Protein AF-A0AAV2CXA2-F1 (afdb_monomer)

Sequence (132 aa):
MAIVLISTLLLLISLSSDHWFCSSSYVEDACCVTRYQDLCIRSLSSFSRTAKSSPSKWPRAGVSVTLSESKNTTQFLVKMLQDREFSGPETNRNRIALSDCVECFREAVDELHRSLALLMSLLDGGPDQVSN

InterPro domains:
  IPR006501 Pectinesterase inhibitor domain [PF04043] (26-120)
  IPR006501 Pectinesterase inhibitor domain [TIGR01614] (4-119)
  IPR035513 Invertase/pectin methylesterase inhibitor domain superfamily [G3DSA:1.20.140.40] (23-129)
  IPR035513 Invertase/pectin methylesterase inhibitor domain superfamily [SSF101148] (25-120)
  IPR051955 Pectinesterase Inhibitor [PTHR31080] (7-119)

Foldseek 3Di:
DVVVVVVVVVVVVVVPCPPLPQDDAPQSNLQSPDPCSVVSCVQCVVCRVVCPPPNLVSVLSVLVSVLVVLVVVLVVLVVVLVDPVCVDPVNPVVNVVSVVSNVVSVVVNVVSVVVNVCSVVVRVDDDPDDDD

pLDDT: mean 86.13, std 15.61, range [36.06, 98.69]

Nearest PDB structures (foldseek):
  2rmk-assembly1_B  TM=7.568E-01  e=3.580E+00  Homo sapiens
  6r1j-assembly1_D-2  TM=5.746E-01  e=6.694E+00  Aeromonas hydrophila J-1
  6h7w-assembly1_M  TM=4.090E-01  e=7.430E+00  Thermochaetoides thermophila DSM 1495

Radius of gyration: 22.07 Å; Cα contacts (8 Å, |Δi|>4): 78; chains: 1; bounding box: 54×49×54 Å

Structure (mmCIF, N/CA/C/O backbone):
data_AF-A0AAV2CXA2-F1
#
_entry.id   AF-A0AAV2CXA2-F1
#
loop_
_atom_site.group_PDB
_atom_site.id
_atom_site.type_symbol
_atom_site.label_atom_id
_atom_site.label_alt_id
_atom_site.label_comp_id
_atom_site.label_asym_id
_atom_site.label_entity_id
_atom_site.label_seq_id
_atom_site.pdbx_PDB_ins_code
_atom_site.Cartn_x
_atom_site.Cartn_y
_atom_site.Cartn_z
_atom_site.occupancy
_atom_site.B_iso_or_equiv
_atom_site.auth_seq_id
_atom_site.auth_comp_id
_atom_site.auth_asym_id
_atom_site.auth_atom_id
_atom_site.pdbx_PDB_model_num
ATOM 1 N N . MET A 1 1 ? 28.778 -37.658 -2.226 1.00 71.69 1 MET A N 1
ATOM 2 C CA . MET A 1 1 ? 27.786 -36.847 -1.479 1.00 71.69 1 MET A CA 1
ATOM 3 C C . MET A 1 1 ? 27.649 -35.434 -2.042 1.00 71.69 1 MET A C 1
ATOM 5 O O . MET A 1 1 ? 26.539 -35.066 -2.386 1.00 71.69 1 MET A O 1
ATOM 9 N N . ALA A 1 2 ? 28.740 -34.681 -2.244 1.00 75.31 2 ALA A N 1
ATOM 10 C CA . ALA A 1 2 ? 28.686 -33.327 -2.824 1.00 75.31 2 ALA A CA 1
ATOM 11 C C . ALA A 1 2 ? 28.006 -33.251 -4.210 1.00 75.31 2 ALA A C 1
ATOM 13 O O . ALA A 1 2 ? 27.204 -32.359 -4.448 1.00 75.31 2 ALA A O 1
ATOM 14 N N . ILE A 1 3 ? 28.252 -34.228 -5.092 1.00 81.12 3 ILE A N 1
ATOM 15 C CA . ILE A 1 3 ? 27.634 -34.283 -6.433 1.00 81.12 3 ILE A CA 1
ATOM 16 C C . ILE A 1 3 ? 26.108 -34.446 -6.346 1.00 81.12 3 ILE A C 1
ATOM 18 O O . ILE A 1 3 ? 25.374 -33.801 -7.086 1.00 81.12 3 ILE A O 1
ATOM 22 N N . VAL A 1 4 ? 25.628 -35.261 -5.401 1.00 83.00 4 VAL A N 1
ATOM 23 C CA . VAL A 1 4 ? 24.189 -35.477 -5.180 1.00 83.00 4 VAL A CA 1
ATOM 24 C C . VAL A 1 4 ? 23.544 -34.197 -4.653 1.00 83.00 4 VAL A C 1
ATOM 26 O O . VAL A 1 4 ? 22.495 -33.815 -5.150 1.00 83.00 4 VAL A O 1
ATOM 29 N N . LEU A 1 5 ? 24.214 -33.488 -3.737 1.00 82.94 5 LEU A N 1
ATOM 30 C CA . LEU A 1 5 ? 23.739 -32.214 -3.188 1.00 82.94 5 LEU A CA 1
ATOM 31 C C . LEU A 1 5 ? 23.650 -31.111 -4.252 1.00 82.94 5 LEU A C 1
ATOM 33 O O . LEU A 1 5 ? 22.652 -30.397 -4.316 1.00 82.94 5 LEU A O 1
ATOM 37 N N . ILE A 1 6 ? 24.661 -31.002 -5.120 1.00 88.12 6 ILE A N 1
ATOM 38 C CA . ILE A 1 6 ? 24.663 -30.050 -6.242 1.00 88.12 6 ILE A CA 1
ATOM 39 C C . ILE A 1 6 ? 23.551 -30.402 -7.236 1.00 88.12 6 ILE A C 1
ATOM 41 O O . ILE A 1 6 ? 22.804 -29.524 -7.660 1.00 88.12 6 ILE A O 1
ATOM 45 N N . SER A 1 7 ? 23.386 -31.689 -7.557 1.00 87.06 7 SER A N 1
ATOM 46 C CA . SER A 1 7 ? 22.329 -32.156 -8.456 1.00 87.06 7 SER A CA 1
ATOM 47 C C . SER A 1 7 ? 20.935 -31.869 -7.902 1.00 87.06 7 SER A C 1
ATOM 49 O O . SER A 1 7 ? 20.070 -31.429 -8.652 1.00 87.06 7 SER A O 1
ATOM 51 N N . THR A 1 8 ? 20.703 -32.081 -6.604 1.00 85.31 8 THR A N 1
ATOM 52 C CA . THR A 1 8 ? 19.417 -31.766 -5.968 1.00 85.31 8 THR A CA 1
ATOM 53 C C . THR A 1 8 ? 19.172 -30.264 -5.892 1.00 85.31 8 THR A C 1
ATOM 55 O O . THR A 1 8 ? 18.050 -29.828 -6.117 1.00 85.31 8 THR A O 1
ATOM 58 N N . LEU A 1 9 ? 20.210 -29.459 -5.640 1.00 85.56 9 LEU A N 1
ATOM 59 C CA . LEU A 1 9 ? 20.103 -28.000 -5.595 1.00 85.56 9 LEU A CA 1
ATOM 60 C C . LEU A 1 9 ? 19.731 -27.422 -6.969 1.00 85.56 9 LEU A C 1
ATOM 62 O O . LEU A 1 9 ? 18.827 -26.598 -7.058 1.00 85.56 9 LEU A O 1
ATOM 66 N N . LEU A 1 10 ? 20.361 -27.902 -8.045 1.00 83.81 10 LEU A N 1
ATOM 67 C CA . LEU A 1 10 ? 20.030 -27.502 -9.418 1.00 83.81 10 LEU A CA 1
ATOM 68 C C . LEU A 1 10 ? 18.606 -27.924 -9.821 1.00 83.81 10 LEU A C 1
ATOM 70 O O . LEU A 1 10 ? 17.898 -27.158 -10.479 1.00 83.81 10 LEU A O 1
ATOM 74 N N . LEU A 1 11 ? 18.159 -29.110 -9.390 1.00 82.44 11 LEU A N 1
ATOM 75 C CA . LEU A 1 11 ? 16.789 -29.574 -9.626 1.00 82.44 11 LEU A CA 1
ATOM 76 C C . LEU A 1 11 ? 15.762 -28.686 -8.904 1.00 82.44 11 LEU A C 1
ATOM 78 O O . LEU A 1 11 ? 14.742 -28.329 -9.486 1.00 82.44 11 LEU A O 1
ATOM 82 N N . LEU A 1 12 ? 16.054 -28.286 -7.661 1.00 75.44 12 LEU A N 1
ATOM 83 C CA . LEU A 1 12 ? 15.204 -27.398 -6.864 1.00 75.44 12 LEU A CA 1
ATOM 84 C C . LEU A 1 12 ? 15.116 -25.989 -7.465 1.00 75.44 12 LEU A C 1
ATOM 86 O O . LEU A 1 12 ? 14.024 -25.430 -7.510 1.00 75.44 12 LEU A O 1
ATOM 90 N N . ILE A 1 13 ? 16.222 -25.436 -7.975 1.00 74.19 13 ILE A N 1
ATOM 91 C CA . ILE A 1 13 ? 16.245 -24.129 -8.665 1.00 74.19 13 ILE A CA 1
ATOM 92 C C . ILE A 1 13 ? 15.393 -24.168 -9.945 1.00 74.19 13 ILE A C 1
ATOM 94 O O . ILE A 1 13 ? 14.653 -23.233 -10.242 1.00 74.19 13 ILE A O 1
ATOM 98 N N . SER A 1 14 ? 15.440 -25.282 -10.679 1.00 73.56 14 SER A N 1
ATOM 99 C CA . SER A 1 14 ? 14.636 -25.462 -11.896 1.00 73.56 14 SER A CA 1
ATOM 100 C C . SER A 1 14 ? 13.141 -25.592 -11.586 1.00 73.56 14 SER A C 1
ATOM 102 O O . SER A 1 14 ? 12.310 -25.093 -12.336 1.00 73.56 14 SER A O 1
ATOM 104 N N . LEU A 1 15 ? 12.793 -26.236 -10.466 1.00 62.28 15 LEU A N 1
ATOM 105 C CA . LEU A 1 15 ? 11.404 -26.430 -10.034 1.00 62.28 15 LEU A CA 1
ATOM 106 C C . LEU A 1 15 ? 10.787 -25.174 -9.394 1.00 62.28 15 LEU A C 1
ATOM 108 O O . LEU A 1 15 ? 9.573 -25.017 -9.402 1.00 62.28 15 LEU A O 1
ATOM 112 N N . SER A 1 16 ? 11.623 -24.292 -8.842 1.00 59.31 16 SER A N 1
ATOM 113 C CA . SER A 1 16 ? 11.230 -22.996 -8.263 1.00 59.31 16 SER A CA 1
ATOM 114 C C . SER A 1 16 ? 11.310 -21.841 -9.257 1.00 59.31 16 SER A C 1
ATOM 116 O O . SER A 1 16 ? 11.059 -20.693 -8.895 1.00 59.31 16 SER A O 1
ATOM 118 N N . SER A 1 17 ? 11.619 -22.137 -10.521 1.00 54.47 17 SER A N 1
ATOM 119 C CA . SER A 1 17 ? 11.408 -21.196 -11.609 1.00 54.47 17 SER A CA 1
ATOM 120 C C . SER A 1 17 ? 9.901 -21.073 -11.837 1.00 54.47 17 SER A C 1
ATOM 122 O O . SER A 1 17 ? 9.349 -21.696 -12.742 1.00 54.47 17 SER A O 1
ATOM 124 N N . ASP A 1 18 ? 9.229 -20.269 -11.006 1.00 53.12 18 ASP A N 1
ATOM 125 C CA . ASP A 1 18 ? 8.023 -19.568 -11.430 1.00 53.12 18 ASP A CA 1
ATOM 126 C C . ASP A 1 18 ? 8.436 -18.818 -12.690 1.00 53.12 18 ASP A C 1
ATOM 128 O O . ASP A 1 18 ? 9.091 -17.776 -12.639 1.00 53.12 18 ASP A O 1
ATOM 132 N N . HIS A 1 19 ? 8.175 -19.425 -13.843 1.00 50.69 19 HIS A N 1
ATOM 133 C CA . HIS A 1 19 ? 8.468 -18.819 -15.120 1.00 50.69 19 HIS A CA 1
ATOM 134 C C . HIS A 1 19 ? 7.529 -17.621 -15.217 1.00 50.69 19 HIS A C 1
ATOM 136 O O . HIS A 1 19 ? 6.374 -17.748 -15.618 1.00 50.69 19 HIS A O 1
ATOM 142 N N . TRP A 1 20 ? 8.001 -16.456 -14.779 1.00 55.22 20 TRP A N 1
ATOM 143 C CA . TRP A 1 20 ? 7.351 -15.188 -15.047 1.00 55.22 20 TRP A CA 1
ATOM 144 C C . TRP A 1 20 ? 7.501 -14.929 -16.531 1.00 55.22 20 TRP A C 1
ATOM 146 O O . TRP A 1 20 ? 8.420 -14.257 -16.993 1.00 55.22 20 TRP A O 1
ATOM 156 N N . PHE A 1 21 ? 6.607 -15.542 -17.297 1.00 55.25 21 PHE A N 1
ATOM 157 C CA . PHE A 1 21 ? 6.430 -15.224 -18.693 1.00 55.25 21 PHE A CA 1
ATOM 158 C C . PHE A 1 21 ? 5.724 -13.865 -18.752 1.00 55.25 21 PHE A C 1
ATOM 160 O O . PHE A 1 21 ? 4.502 -13.767 -18.832 1.00 55.25 21 PHE A O 1
ATOM 167 N N . CYS A 1 22 ? 6.519 -12.810 -18.587 1.00 58.81 22 CYS A N 1
ATOM 168 C CA . CYS A 1 22 ? 6.111 -11.415 -18.689 1.00 58.81 22 CYS A CA 1
ATOM 169 C C . CYS A 1 22 ? 5.567 -11.172 -20.125 1.00 58.81 22 CYS A C 1
ATOM 171 O O . CYS A 1 22 ? 6.191 -11.586 -21.106 1.00 58.81 22 CYS A O 1
ATOM 173 N N . SER A 1 23 ? 4.365 -10.589 -20.258 1.00 63.41 23 SER A N 1
ATOM 174 C CA . SER A 1 23 ? 3.551 -10.581 -21.494 1.00 63.41 23 SER A CA 1
ATOM 175 C C . SER A 1 23 ? 3.065 -9.176 -21.918 1.00 63.41 23 SER A C 1
ATOM 177 O O . SER A 1 23 ? 3.049 -8.244 -21.126 1.00 63.41 23 SER A O 1
ATOM 179 N N . SER A 1 24 ? 2.719 -9.082 -23.215 1.00 67.44 24 SER A N 1
ATOM 180 C CA . SER A 1 24 ? 2.199 -8.049 -24.149 1.00 67.44 24 SER A CA 1
ATOM 181 C C . SER A 1 24 ? 2.090 -6.550 -23.808 1.00 67.44 24 SER A C 1
ATOM 183 O O . SER A 1 24 ? 2.120 -5.741 -24.741 1.00 67.44 24 SER A O 1
ATOM 185 N N . SER A 1 25 ? 1.948 -6.138 -22.548 1.00 89.69 25 SER A N 1
ATOM 186 C CA . SER A 1 25 ? 1.651 -4.748 -22.179 1.00 89.69 25 SER A CA 1
ATOM 187 C C . SER A 1 25 ? 2.574 -4.223 -21.079 1.00 89.69 25 SER A C 1
ATOM 189 O O . SER A 1 25 ? 3.084 -4.974 -20.255 1.00 89.69 25 SER A O 1
ATOM 191 N N . TYR A 1 26 ? 2.781 -2.901 -21.029 1.00 93.44 26 TYR A N 1
ATOM 192 C CA . TYR A 1 26 ? 3.685 -2.298 -20.039 1.00 93.44 26 TYR A CA 1
ATOM 193 C C . TYR A 1 26 ? 3.283 -2.584 -18.580 1.00 93.44 26 TYR A C 1
ATOM 195 O O . TYR A 1 26 ? 4.145 -2.639 -17.710 1.00 93.44 26 TYR A O 1
ATOM 203 N N . VAL A 1 27 ? 1.982 -2.741 -18.304 1.00 95.19 27 VAL A N 1
ATOM 204 C CA . VAL A 1 27 ? 1.487 -3.041 -16.952 1.00 95.19 27 VAL A CA 1
ATOM 205 C C . VAL A 1 27 ? 1.671 -4.509 -16.585 1.00 95.19 27 VAL A C 1
ATOM 207 O O . VAL A 1 27 ? 2.028 -4.792 -15.449 1.00 95.19 27 VAL A O 1
ATOM 210 N N . GLU A 1 28 ? 1.469 -5.437 -17.524 1.00 94.31 28 GLU A N 1
ATOM 211 C CA . GLU A 1 28 ? 1.775 -6.858 -17.314 1.00 94.31 28 GLU A CA 1
ATOM 212 C C . GLU A 1 28 ? 3.261 -7.042 -17.016 1.00 94.31 28 GLU A C 1
ATOM 214 O O . GLU A 1 28 ? 3.601 -7.756 -16.077 1.00 94.31 28 GLU A O 1
ATOM 219 N N . ASP A 1 29 ? 4.124 -6.329 -17.747 1.00 93.12 29 ASP A N 1
ATOM 220 C CA . ASP A 1 29 ? 5.569 -6.370 -17.532 1.00 93.12 29 ASP A CA 1
ATOM 221 C C . ASP A 1 29 ? 5.953 -5.878 -16.125 1.00 93.12 29 ASP A C 1
ATOM 223 O O . ASP A 1 29 ? 6.616 -6.565 -15.348 1.00 93.12 29 ASP A O 1
ATOM 227 N N . ALA A 1 30 ? 5.427 -4.717 -15.729 1.00 93.06 30 ALA A N 1
ATOM 228 C CA . ALA A 1 30 ? 5.660 -4.162 -14.399 1.00 93.06 30 ALA A CA 1
ATOM 229 C C . ALA A 1 30 ? 5.073 -5.019 -13.262 1.00 93.06 30 ALA A C 1
ATOM 231 O O . ALA A 1 30 ? 5.609 -5.032 -12.153 1.00 93.06 30 ALA A O 1
ATOM 232 N N . CYS A 1 31 ? 3.960 -5.712 -13.510 1.00 95.19 31 CYS A N 1
ATOM 233 C CA . CYS A 1 31 ? 3.240 -6.469 -12.493 1.00 95.19 31 CYS A CA 1
ATOM 234 C C . CYS A 1 31 ? 3.640 -7.933 -12.403 1.00 95.19 31 CYS A C 1
ATOM 236 O O . CYS A 1 31 ? 3.377 -8.531 -11.353 1.00 95.19 31 CYS A O 1
ATOM 238 N N . CYS A 1 32 ? 4.295 -8.498 -13.429 1.00 93.69 32 CYS A N 1
ATOM 239 C CA . CYS A 1 32 ? 4.765 -9.879 -13.373 1.00 93.69 32 CYS A CA 1
ATOM 240 C C . CYS A 1 32 ? 5.668 -10.064 -12.158 1.00 93.69 32 CYS A C 1
ATOM 242 O O . CYS A 1 32 ? 5.606 -11.123 -11.542 1.00 93.69 32 CYS A O 1
ATOM 244 N N . VAL A 1 33 ? 6.336 -8.979 -11.707 1.00 92.06 33 VAL A N 1
ATOM 245 C CA . VAL A 1 33 ? 7.205 -9.010 -10.535 1.00 92.06 33 VAL A CA 1
ATOM 246 C C . VAL A 1 33 ? 6.589 -9.050 -9.142 1.00 92.06 33 VAL A C 1
ATOM 248 O O . VAL A 1 33 ? 7.284 -9.018 -8.122 1.00 92.06 33 VAL A O 1
ATOM 251 N N . THR A 1 34 ? 5.269 -9.121 -9.074 1.00 94.06 34 THR A N 1
ATOM 252 C CA . THR A 1 34 ? 4.537 -9.006 -7.817 1.00 94.06 34 THR A CA 1
ATOM 253 C C . THR A 1 34 ? 3.911 -10.334 -7.415 1.00 94.06 34 THR A C 1
ATOM 255 O O . THR A 1 34 ? 3.500 -11.133 -8.251 1.00 94.06 34 THR A O 1
ATOM 258 N N . ARG A 1 35 ? 3.778 -10.563 -6.101 1.00 95.81 35 ARG A N 1
ATOM 259 C CA . ARG A 1 35 ? 3.092 -11.755 -5.567 1.00 95.81 35 ARG A CA 1
ATOM 260 C C . ARG A 1 35 ? 1.625 -11.830 -6.006 1.00 95.81 35 ARG A C 1
ATOM 262 O O . ARG A 1 35 ? 1.095 -12.918 -6.187 1.00 95.81 35 ARG A O 1
ATOM 269 N N . TYR A 1 36 ? 0.968 -10.679 -6.138 1.00 95.44 36 TYR A N 1
ATOM 270 C CA . TYR A 1 36 ? -0.452 -10.569 -6.472 1.00 95.44 36 TYR A CA 1
ATOM 271 C C . TYR A 1 36 ? -0.622 -9.857 -7.818 1.00 95.44 36 TYR A C 1
ATOM 273 O O . TYR A 1 36 ? -1.079 -8.713 -7.872 1.00 95.44 36 TYR A O 1
ATOM 281 N N . GLN A 1 37 ? -0.244 -10.540 -8.899 1.00 95.62 37 GLN A N 1
ATOM 282 C CA . GLN A 1 37 ? -0.186 -9.975 -10.253 1.00 95.62 37 GLN A CA 1
ATOM 283 C C . GLN A 1 37 ? -1.532 -9.378 -10.698 1.00 95.62 37 GLN A C 1
ATOM 285 O O . GLN A 1 37 ? -1.580 -8.222 -11.113 1.00 95.62 37 GLN A O 1
ATOM 290 N N . ASP A 1 38 ? -2.647 -10.089 -10.498 1.00 96.00 38 ASP A N 1
ATOM 291 C CA . ASP A 1 38 ? -3.987 -9.592 -10.857 1.00 96.00 38 ASP A CA 1
ATOM 292 C C . ASP A 1 38 ? -4.402 -8.338 -10.081 1.00 96.00 38 ASP A C 1
ATOM 294 O O . ASP A 1 38 ? -5.152 -7.495 -10.581 1.00 96.00 38 ASP A O 1
ATOM 298 N N . LEU A 1 39 ? -3.980 -8.224 -8.818 1.00 97.19 39 LEU A N 1
ATOM 299 C CA . LEU A 1 39 ? -4.232 -7.023 -8.025 1.00 97.19 39 LEU A CA 1
ATOM 300 C C . LEU A 1 39 ? -3.391 -5.867 -8.567 1.00 97.19 39 LEU A C 1
ATOM 302 O O . LEU A 1 39 ? -3.936 -4.799 -8.821 1.00 97.19 39 LEU A O 1
ATOM 306 N N . CYS A 1 40 ? -2.103 -6.107 -8.823 1.00 97.62 40 CYS A N 1
ATOM 307 C CA . CYS A 1 40 ? -1.206 -5.116 -9.406 1.00 97.62 40 CYS A CA 1
ATOM 308 C C . CYS A 1 40 ? -1.736 -4.582 -10.744 1.00 97.62 40 CYS A C 1
ATOM 310 O O . CYS A 1 40 ? -1.844 -3.367 -10.914 1.00 97.62 40 CYS A O 1
ATO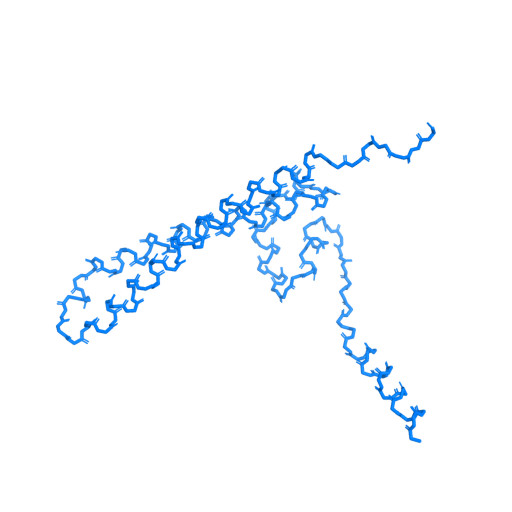M 312 N N . ILE A 1 41 ? -2.143 -5.465 -11.666 1.00 96.88 41 ILE A N 1
ATOM 313 C CA . ILE A 1 41 ? -2.654 -5.069 -12.986 1.00 96.88 41 ILE A CA 1
ATOM 314 C C . ILE A 1 41 ? -3.903 -4.199 -12.832 1.00 96.88 41 ILE A C 1
ATOM 316 O O . ILE A 1 41 ? -3.988 -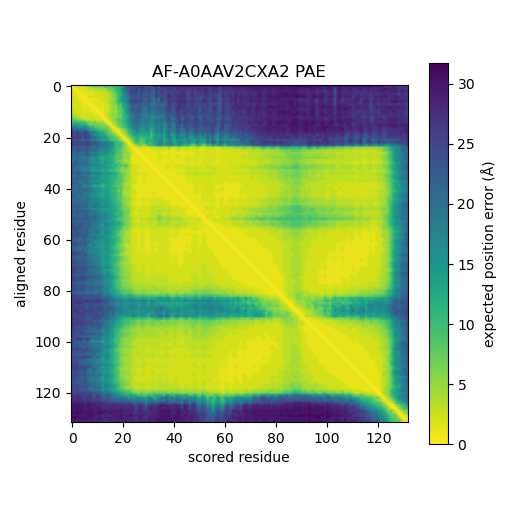3.126 -13.432 1.00 96.88 41 ILE A O 1
ATOM 320 N N . ARG A 1 42 ? -4.857 -4.610 -11.986 1.00 97.56 42 ARG A N 1
ATOM 321 C CA . ARG A 1 42 ? -6.066 -3.818 -11.715 1.00 97.56 42 ARG A CA 1
ATOM 322 C C . ARG A 1 42 ? -5.724 -2.443 -11.147 1.00 97.56 42 ARG A C 1
ATOM 324 O O . ARG A 1 42 ? -6.218 -1.442 -11.662 1.00 97.56 42 ARG A O 1
ATOM 331 N N . SER A 1 43 ? -4.845 -2.395 -10.149 1.00 9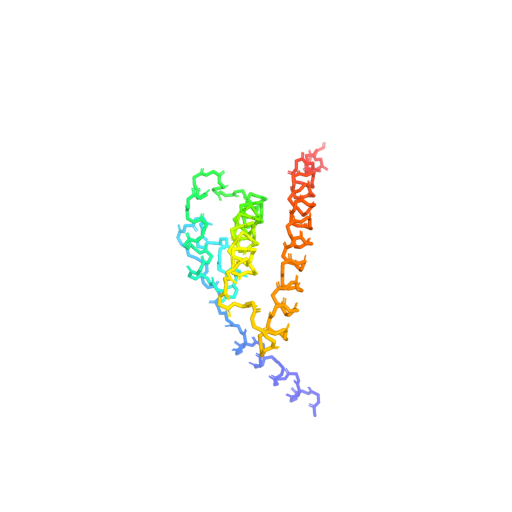8.06 43 SER A N 1
ATOM 332 C CA . SER A 1 43 ? -4.425 -1.165 -9.476 1.00 98.06 43 SER A CA 1
ATOM 333 C C . SER A 1 43 ? -3.643 -0.206 -10.379 1.00 98.06 43 SER A C 1
ATOM 335 O O . SER A 1 43 ? -3.795 1.006 -10.244 1.00 98.06 43 SER A O 1
ATOM 337 N N . LEU A 1 44 ? -2.814 -0.719 -11.295 1.00 97.50 44 LEU A N 1
ATOM 338 C CA . LEU A 1 44 ? -1.868 0.095 -12.068 1.00 97.50 44 LEU A CA 1
ATOM 339 C C . LEU A 1 44 ? -2.243 0.297 -13.543 1.00 97.50 44 LEU A C 1
ATOM 341 O O . LEU A 1 44 ? -1.613 1.105 -14.225 1.00 97.50 44 LEU A O 1
ATOM 345 N N . SER A 1 45 ? -3.287 -0.368 -14.043 1.00 96.00 45 SER A N 1
ATOM 346 C CA . SER A 1 45 ? -3.728 -0.278 -15.446 1.00 96.00 45 SER A CA 1
ATOM 347 C C . SER A 1 45 ? -3.903 1.162 -15.954 1.00 96.00 45 SER A C 1
ATOM 349 O O . SER A 1 45 ? -3.480 1.480 -17.070 1.00 96.00 45 SER A O 1
ATOM 351 N N . SER A 1 46 ? -4.444 2.063 -15.127 1.00 96.00 46 SER A N 1
ATOM 352 C CA . SER A 1 46 ? -4.658 3.480 -15.459 1.00 96.00 46 SER A CA 1
ATOM 353 C C . SER A 1 46 ? -3.356 4.257 -15.704 1.00 96.00 46 SER A C 1
ATOM 355 O O . SER A 1 46 ? -3.355 5.242 -16.450 1.00 96.00 46 SER A O 1
ATOM 357 N N . PHE A 1 47 ? -2.232 3.784 -15.159 1.00 96.06 47 PHE A N 1
ATOM 358 C CA . PHE A 1 47 ? -0.912 4.396 -15.304 1.00 96.06 47 PHE A CA 1
ATOM 359 C C . PHE A 1 47 ? -0.187 3.969 -16.582 1.00 96.06 47 PHE A C 1
ATOM 361 O O . PHE A 1 47 ? 0.793 4.615 -16.951 1.00 96.06 47 PHE A O 1
ATOM 368 N N . SER A 1 48 ? -0.683 2.966 -17.316 1.00 93.31 48 SER A N 1
ATOM 369 C CA . SER A 1 48 ? -0.030 2.422 -18.521 1.00 93.31 48 SER A CA 1
ATOM 370 C C . SER A 1 48 ? 0.327 3.490 -19.561 1.00 93.31 48 SER A C 1
ATOM 372 O O . SER A 1 48 ? 1.379 3.418 -20.193 1.00 93.31 48 SER A O 1
ATOM 374 N N . ARG A 1 49 ? -0.512 4.527 -19.712 1.00 92.12 49 ARG A N 1
ATOM 375 C CA . ARG A 1 49 ? -0.262 5.642 -20.645 1.00 92.12 49 ARG A CA 1
ATOM 376 C C . ARG A 1 49 ? 0.819 6.614 -20.168 1.00 92.12 49 ARG A C 1
ATOM 378 O O . ARG A 1 49 ? 1.505 7.197 -21.005 1.00 92.12 49 ARG A O 1
ATOM 385 N N . THR A 1 50 ? 0.967 6.791 -18.859 1.00 94.25 50 THR A N 1
ATOM 386 C CA . THR A 1 50 ? 1.906 7.746 -18.248 1.00 94.25 50 THR A CA 1
ATOM 387 C C . THR A 1 50 ? 3.266 7.103 -17.974 1.00 94.25 50 THR A C 1
ATOM 389 O O . THR A 1 50 ? 4.306 7.737 -18.189 1.00 94.25 50 THR A O 1
ATOM 392 N N . ALA A 1 51 ? 3.257 5.849 -17.516 1.00 93.50 51 ALA A N 1
ATOM 393 C CA . ALA A 1 51 ? 4.438 5.062 -17.193 1.00 93.50 51 ALA A CA 1
ATOM 394 C C . ALA A 1 51 ? 5.110 4.496 -18.453 1.00 93.50 51 ALA A C 1
ATOM 396 O O . ALA A 1 51 ? 6.301 4.729 -18.658 1.00 93.50 51 ALA A O 1
ATOM 397 N N . LYS A 1 52 ? 4.339 3.850 -19.342 1.00 91.44 52 LYS A N 1
ATOM 398 C CA . LYS A 1 52 ? 4.843 3.181 -20.554 1.00 91.44 52 LYS A CA 1
ATOM 399 C C . LYS A 1 52 ? 6.091 2.332 -20.248 1.00 91.44 52 LYS A C 1
ATOM 401 O O . LYS A 1 52 ? 6.107 1.581 -19.279 1.00 91.44 52 LYS A O 1
ATOM 406 N N . SER A 1 53 ? 7.150 2.501 -21.035 1.00 89.56 53 SER A N 1
ATOM 407 C CA . SER A 1 53 ? 8.430 1.807 -20.916 1.00 89.56 53 SER A CA 1
ATOM 408 C C . SER A 1 53 ? 9.373 2.397 -19.865 1.00 89.56 53 SER A C 1
ATOM 410 O O . SER A 1 53 ? 10.544 2.045 -19.869 1.00 89.56 53 SER A O 1
ATOM 412 N N . SER A 1 54 ? 8.931 3.337 -19.021 1.00 91.44 54 SER A N 1
ATOM 413 C CA . SER A 1 54 ? 9.786 3.985 -18.019 1.00 91.44 54 SER A CA 1
ATOM 414 C C . SER A 1 54 ? 9.755 3.194 -16.708 1.00 91.44 54 SER A C 1
ATOM 416 O O . SER A 1 54 ? 8.776 3.307 -15.960 1.00 91.44 54 SER A O 1
ATOM 418 N N . PRO A 1 55 ? 10.813 2.428 -16.374 1.00 87.00 55 PRO A N 1
ATOM 419 C CA . PRO A 1 55 ? 10.800 1.563 -15.196 1.00 87.00 55 PRO A CA 1
ATOM 420 C C . PRO A 1 55 ? 10.689 2.368 -13.900 1.00 87.00 55 PRO A C 1
ATOM 422 O O . PRO A 1 55 ? 10.072 1.918 -12.945 1.00 87.00 55 PRO A O 1
ATOM 425 N N . SER A 1 56 ? 11.207 3.601 -13.881 1.00 90.81 56 SER A N 1
ATOM 426 C CA . SER A 1 56 ? 11.152 4.493 -12.721 1.00 90.81 56 SER A CA 1
ATOM 427 C C . SER A 1 56 ? 9.746 4.973 -12.358 1.00 90.81 56 SER A C 1
ATOM 429 O O . SER A 1 56 ? 9.492 5.340 -11.209 1.00 90.81 56 SER A O 1
ATOM 431 N N . LYS A 1 57 ? 8.806 4.968 -13.310 1.00 94.38 57 LYS A N 1
ATOM 432 C CA . LYS A 1 57 ? 7.436 5.443 -13.081 1.00 94.38 57 LYS A CA 1
ATOM 433 C C . LYS A 1 57 ? 6.539 4.397 -12.423 1.00 94.38 57 LYS A C 1
ATOM 435 O O . LYS A 1 57 ? 5.616 4.783 -11.710 1.00 94.38 57 LYS A O 1
ATOM 440 N N . TRP A 1 58 ? 6.808 3.107 -12.616 1.00 95.50 58 TRP A N 1
ATOM 441 C CA . TRP A 1 58 ? 5.986 2.030 -12.053 1.00 95.50 58 TRP A CA 1
ATOM 442 C C . TRP A 1 58 ? 6.050 1.957 -10.517 1.00 95.50 58 TRP A C 1
ATOM 444 O O . TRP A 1 58 ? 4.986 1.953 -9.898 1.00 95.50 58 TRP A O 1
ATOM 454 N N . PRO A 1 59 ? 7.229 2.033 -9.863 1.00 95.19 59 PRO A N 1
ATOM 455 C CA . PRO A 1 59 ? 7.310 2.132 -8.406 1.00 95.19 59 PRO A CA 1
ATOM 456 C C . PRO A 1 59 ? 6.634 3.392 -7.856 1.00 95.19 59 PRO A C 1
ATOM 458 O O . PRO A 1 59 ? 5.925 3.315 -6.855 1.00 95.19 59 PRO A O 1
ATOM 461 N N . ARG A 1 60 ? 6.789 4.546 -8.528 1.00 96.00 60 ARG A N 1
ATOM 462 C CA . ARG A 1 60 ? 6.116 5.804 -8.142 1.00 96.00 60 ARG A CA 1
ATOM 463 C C . ARG A 1 60 ? 4.591 5.644 -8.175 1.00 96.00 60 ARG A C 1
ATOM 465 O O . ARG A 1 60 ? 3.915 6.042 -7.230 1.00 96.00 60 ARG A O 1
ATOM 472 N N . ALA A 1 61 ? 4.057 5.031 -9.234 1.00 97.00 61 ALA A N 1
ATOM 473 C CA . ALA A 1 61 ? 2.632 4.728 -9.355 1.00 97.00 61 ALA A CA 1
ATOM 474 C C . ALA A 1 61 ? 2.161 3.761 -8.258 1.00 97.00 61 ALA A C 1
ATOM 476 O O . ALA A 1 61 ? 1.160 4.036 -7.599 1.00 97.00 61 ALA A O 1
ATOM 477 N N . GLY A 1 62 ? 2.919 2.689 -8.005 1.00 97.12 62 GLY A N 1
ATOM 478 C CA . GLY A 1 62 ? 2.649 1.729 -6.932 1.00 97.12 62 GLY A CA 1
ATOM 479 C C . GLY A 1 62 ? 2.552 2.388 -5.558 1.00 97.12 62 GLY A C 1
ATOM 480 O O . GLY A 1 62 ? 1.536 2.248 -4.882 1.00 97.12 62 GLY A O 1
ATOM 481 N N . VAL A 1 63 ? 3.559 3.178 -5.173 1.00 97.81 63 VAL A N 1
ATOM 482 C CA . VAL A 1 63 ? 3.554 3.909 -3.894 1.00 97.81 63 VAL A CA 1
ATOM 483 C C . VAL A 1 63 ? 2.405 4.915 -3.833 1.00 97.81 63 VAL A C 1
ATOM 485 O O . VAL A 1 63 ? 1.760 5.033 -2.794 1.00 97.81 63 VAL A O 1
ATOM 488 N N . SER A 1 64 ? 2.092 5.604 -4.935 1.00 97.62 64 SER A N 1
ATOM 489 C CA . SER A 1 64 ? 0.977 6.556 -4.972 1.00 97.62 64 SER A CA 1
ATOM 490 C C . SER A 1 64 ? -0.387 5.887 -4.777 1.00 97.62 64 SER A C 1
ATOM 492 O O . SER A 1 64 ? -1.242 6.464 -4.104 1.00 97.62 64 SER A O 1
ATOM 494 N N . VAL A 1 65 ? -0.607 4.700 -5.353 1.00 98.19 65 VAL A N 1
ATOM 495 C CA . VAL A 1 65 ? -1.837 3.924 -5.133 1.00 98.19 65 VAL A CA 1
ATOM 496 C C . VAL A 1 65 ? -1.914 3.471 -3.679 1.00 98.19 65 VAL A C 1
ATOM 498 O O . VAL A 1 65 ? -2.910 3.750 -3.015 1.00 98.19 65 VAL A O 1
ATOM 501 N N . THR A 1 66 ? -0.847 2.862 -3.152 1.00 98.12 66 THR A N 1
ATOM 502 C CA . THR A 1 66 ? -0.800 2.410 -1.753 1.00 98.12 66 THR A CA 1
ATOM 503 C C . THR A 1 66 ? -1.057 3.561 -0.784 1.00 98.12 66 THR A C 1
ATOM 505 O O . THR A 1 66 ? -1.842 3.412 0.142 1.00 98.12 66 THR A O 1
ATOM 508 N N . LEU A 1 67 ? -0.482 4.742 -1.028 1.00 98.62 67 LEU A N 1
ATOM 509 C CA . LEU A 1 67 ? -0.714 5.936 -0.213 1.00 98.62 67 LEU A CA 1
ATOM 510 C C . LEU A 1 67 ? -2.192 6.352 -0.178 1.00 98.62 67 LEU A C 1
ATOM 512 O O . LEU A 1 67 ? -2.701 6.728 0.880 1.00 98.62 67 LEU A O 1
ATOM 516 N N . SER A 1 68 ? -2.883 6.294 -1.318 1.00 98.31 68 SER A N 1
ATOM 517 C CA . SER A 1 68 ? -4.318 6.585 -1.387 1.00 98.31 68 SER A CA 1
ATOM 518 C C . SER A 1 68 ? -5.138 5.564 -0.594 1.00 98.31 68 SER A C 1
ATOM 520 O O . SER A 1 68 ? -5.987 5.946 0.211 1.00 98.31 68 SER A O 1
ATOM 522 N N . GLU A 1 69 ? -4.849 4.274 -0.763 1.00 98.31 69 GLU A N 1
ATOM 523 C CA . GLU A 1 69 ? -5.551 3.196 -0.060 1.00 98.31 69 GLU A CA 1
ATOM 524 C C . GLU A 1 69 ? -5.285 3.206 1.451 1.00 98.31 69 GLU A C 1
ATOM 526 O O . GLU A 1 69 ? -6.212 3.031 2.247 1.00 98.31 69 GLU A O 1
ATOM 531 N N . SER A 1 70 ? -4.056 3.506 1.880 1.00 98.44 70 SER A N 1
ATOM 532 C CA . SER A 1 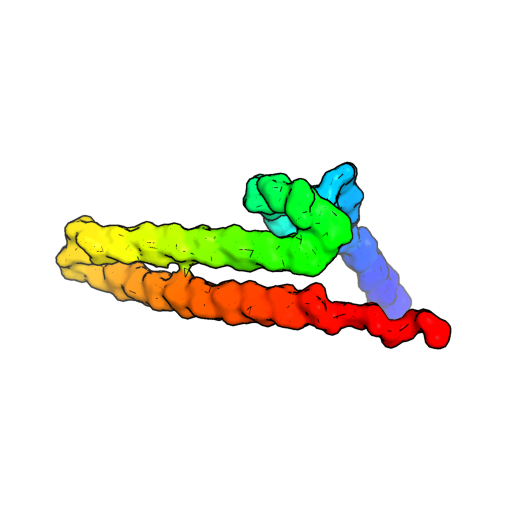70 ? -3.724 3.694 3.294 1.00 98.44 70 SER A CA 1
ATOM 533 C C . SER A 1 70 ? -4.505 4.862 3.897 1.00 98.44 70 SER A C 1
ATOM 535 O O . SER A 1 70 ? -5.088 4.701 4.964 1.00 98.44 70 SER A O 1
ATOM 537 N N . LYS A 1 71 ? -4.619 6.007 3.202 1.00 98.56 71 LYS A N 1
ATOM 538 C CA . LYS A 1 71 ? -5.440 7.145 3.663 1.00 98.56 71 LYS A CA 1
ATOM 539 C C . LYS A 1 71 ? -6.920 6.776 3.789 1.00 98.56 71 LYS A C 1
ATOM 541 O O . LYS A 1 71 ? -7.542 7.111 4.800 1.00 98.56 71 LYS A O 1
ATOM 546 N N . ASN A 1 72 ? -7.474 6.077 2.798 1.00 98.50 72 ASN A N 1
ATOM 547 C CA . ASN A 1 72 ? -8.858 5.596 2.833 1.00 98.50 72 ASN A CA 1
ATOM 548 C C . ASN A 1 72 ? -9.087 4.646 4.016 1.00 98.50 72 ASN A C 1
ATOM 550 O O . ASN A 1 72 ? -10.071 4.785 4.746 1.00 98.50 72 ASN A O 1
ATOM 554 N N . THR A 1 73 ? -8.143 3.735 4.254 1.00 98.31 73 THR A N 1
ATOM 555 C CA . THR A 1 73 ? -8.195 2.779 5.365 1.00 98.31 73 THR A CA 1
ATOM 556 C C . THR A 1 73 ? -8.126 3.487 6.716 1.00 98.31 73 THR A C 1
ATOM 558 O O . THR A 1 73 ? -8.953 3.212 7.583 1.00 98.31 73 THR A O 1
ATOM 561 N N . THR A 1 74 ? -7.239 4.474 6.886 1.00 98.38 74 THR A N 1
ATOM 562 C CA . THR A 1 74 ? -7.191 5.304 8.101 1.00 98.38 74 THR A CA 1
ATOM 563 C C . THR A 1 74 ? -8.538 5.969 8.374 1.00 98.38 74 THR A C 1
ATOM 565 O O . THR A 1 74 ? -9.028 5.936 9.501 1.00 98.38 74 THR A O 1
ATOM 568 N N . GLN A 1 75 ? -9.173 6.560 7.354 1.00 98.12 75 GLN A N 1
ATOM 569 C CA . GLN A 1 75 ? -10.482 7.204 7.513 1.00 98.12 75 GLN A CA 1
ATOM 570 C C . GLN A 1 75 ? -11.575 6.204 7.896 1.00 98.12 75 GLN A C 1
ATOM 572 O O . GLN A 1 75 ? -12.425 6.514 8.730 1.00 98.12 75 GLN A O 1
ATOM 577 N N . PHE A 1 76 ? -11.562 5.016 7.294 1.00 97.19 76 PHE A N 1
ATOM 578 C CA . PHE A 1 76 ? -12.496 3.947 7.624 1.00 97.19 76 PHE A CA 1
ATOM 579 C C . PHE A 1 76 ? -12.335 3.482 9.078 1.00 97.19 76 PHE A C 1
ATOM 581 O O . PHE A 1 76 ? -13.319 3.431 9.814 1.00 97.19 76 PHE A O 1
ATOM 588 N N . LEU A 1 77 ? -11.100 3.241 9.523 1.00 96.06 77 LEU A N 1
ATOM 589 C CA . LEU A 1 77 ? -10.798 2.848 10.901 1.00 96.06 77 LEU A CA 1
ATOM 590 C C . LEU A 1 77 ? -11.206 3.9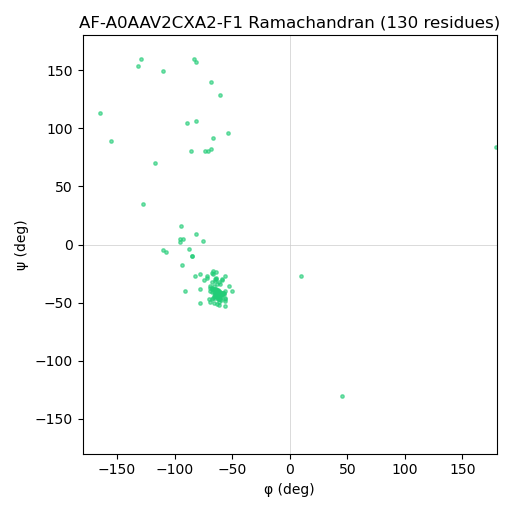28 11.914 1.00 96.06 77 LEU A C 1
ATOM 592 O O . LEU A 1 77 ? -11.807 3.614 12.938 1.00 96.06 77 LEU A O 1
ATOM 596 N N . VAL A 1 78 ? -10.955 5.208 11.611 1.00 95.88 78 VAL A N 1
ATOM 597 C CA . VAL A 1 78 ? -11.389 6.331 12.462 1.00 95.88 78 VAL A CA 1
ATOM 598 C C . VAL A 1 78 ? -12.913 6.382 12.581 1.00 95.88 78 VAL A C 1
ATOM 600 O O . VAL A 1 78 ? -13.423 6.577 13.683 1.00 95.88 78 VAL A O 1
ATOM 603 N N . LYS A 1 79 ? -13.645 6.176 11.478 1.00 95.12 79 LYS A N 1
ATOM 604 C CA . LYS A 1 79 ? -15.114 6.113 11.504 1.00 95.12 79 LYS A CA 1
ATOM 605 C C . LYS A 1 79 ? -15.607 4.955 12.368 1.00 95.12 79 LYS A C 1
ATOM 607 O O . LYS A 1 79 ? -16.502 5.165 13.177 1.00 95.12 79 LYS A O 1
ATOM 612 N N . MET A 1 80 ? -14.994 3.774 12.254 1.00 92.44 80 MET A N 1
ATOM 613 C CA . MET A 1 80 ? -15.342 2.629 13.104 1.00 92.44 80 MET A CA 1
ATOM 614 C C . MET A 1 80 ? -15.073 2.907 14.585 1.00 92.44 80 MET A C 1
ATOM 616 O O . MET A 1 80 ? -15.909 2.599 15.426 1.00 92.44 80 MET A O 1
ATOM 620 N N . LEU A 1 81 ? -13.956 3.555 14.924 1.00 90.56 81 LEU A N 1
ATOM 621 C CA . LEU A 1 81 ? -13.640 3.908 16.313 1.00 90.56 81 LEU A CA 1
ATOM 622 C C . LEU A 1 81 ? -14.649 4.902 16.927 1.00 90.56 81 LEU A C 1
ATOM 624 O O . LEU A 1 81 ? -14.852 4.919 18.144 1.00 90.56 81 LEU A O 1
ATOM 628 N N . GLN A 1 82 ? -15.265 5.739 16.088 1.00 89.62 82 GLN A N 1
ATOM 629 C CA . GLN A 1 82 ? -16.297 6.708 16.470 1.00 89.62 82 GLN A CA 1
ATOM 630 C C . GLN A 1 82 ? -17.707 6.106 16.521 1.00 89.62 82 GLN A C 1
ATOM 632 O O . GLN A 1 82 ? -18.628 6.772 17.002 1.00 89.62 82 GLN A O 1
ATOM 637 N N . ASP A 1 83 ? -17.890 4.875 16.044 1.00 89.69 83 ASP A N 1
ATOM 638 C CA . ASP A 1 83 ? -19.187 4.217 16.064 1.00 89.69 83 ASP A CA 1
ATOM 639 C C . ASP A 1 83 ? -19.610 3.888 17.507 1.00 89.69 83 ASP A C 1
ATOM 641 O O . ASP A 1 83 ? -18.823 3.465 18.364 1.00 89.69 83 ASP A O 1
ATOM 645 N N . ARG A 1 84 ? -20.899 4.091 17.783 1.00 78.62 84 ARG A N 1
ATOM 646 C CA . ARG A 1 84 ? -21.512 3.823 19.084 1.00 78.62 84 ARG A CA 1
ATOM 647 C C . ARG A 1 84 ? -21.518 2.335 19.411 1.00 78.62 84 ARG A C 1
ATOM 649 O O . ARG A 1 84 ? -21.489 2.000 20.593 1.00 78.62 84 ARG A O 1
ATOM 656 N N . GLU A 1 85 ? -21.485 1.464 18.402 1.00 79.31 85 GLU A N 1
ATOM 657 C CA . GLU A 1 85 ? -21.400 0.011 18.589 1.00 79.31 85 GLU A CA 1
ATOM 658 C C . GLU A 1 85 ? -20.147 -0.402 19.384 1.00 79.31 85 GLU A C 1
ATOM 660 O O . GLU A 1 85 ? -20.189 -1.340 20.177 1.00 79.31 85 GLU A O 1
ATOM 665 N N . PHE A 1 86 ? -19.060 0.372 19.287 1.00 72.81 86 PHE A N 1
ATOM 666 C CA . PHE A 1 86 ? -17.820 0.132 20.030 1.00 72.81 86 PHE A CA 1
ATOM 667 C C . PHE A 1 86 ? -17.712 0.919 21.344 1.00 72.81 86 PHE A C 1
ATOM 669 O O . PHE A 1 86 ? -16.614 1.052 21.880 1.00 72.81 86 PHE A O 1
ATOM 676 N N . SER A 1 87 ? -18.800 1.476 21.884 1.00 70.69 87 SER A N 1
ATOM 677 C CA . SER A 1 87 ? -18.759 2.327 23.092 1.00 70.69 87 SER A CA 1
ATOM 678 C C . SER A 1 87 ? -19.054 1.596 24.414 1.00 70.69 87 SER A C 1
ATOM 680 O O . SER A 1 87 ? -19.068 2.229 25.468 1.00 70.69 87 SER A O 1
ATOM 682 N N . GLY A 1 88 ? -19.280 0.280 24.385 1.00 76.62 88 GLY A N 1
ATOM 683 C CA . GLY A 1 88 ? -19.546 -0.522 25.582 1.00 76.62 88 GLY A CA 1
ATOM 684 C C . GLY A 1 88 ? -18.275 -0.963 26.332 1.00 76.62 88 GLY A C 1
ATOM 685 O O . GLY A 1 88 ? -17.190 -1.022 25.750 1.00 76.62 88 GLY A O 1
ATOM 686 N N . PRO A 1 89 ? -18.381 -1.336 27.621 1.00 73.00 89 PRO A N 1
ATOM 687 C CA . PRO A 1 89 ? -17.253 -1.879 28.385 1.00 73.00 89 PRO A CA 1
ATOM 688 C C . PRO A 1 89 ? -16.709 -3.194 27.791 1.00 73.00 89 PRO A C 1
ATOM 690 O O . PRO A 1 89 ? -15.500 -3.419 27.804 1.00 73.00 89 PRO A O 1
ATOM 693 N N . GLU A 1 90 ? -17.576 -4.009 27.182 1.00 77.94 90 GLU A N 1
ATOM 694 C CA . GLU A 1 90 ? -17.211 -5.265 26.505 1.00 77.94 90 GLU A CA 1
ATOM 695 C C . GLU A 1 90 ? -16.362 -5.044 25.238 1.00 77.94 90 GLU A C 1
ATOM 697 O O . GLU A 1 90 ? -15.576 -5.905 24.844 1.00 77.94 90 GLU A O 1
ATOM 702 N N . THR A 1 91 ? -16.463 -3.868 24.605 1.00 81.62 91 THR A N 1
ATOM 703 C CA . THR A 1 91 ? -15.752 -3.541 23.358 1.00 81.62 91 THR A CA 1
ATOM 704 C C . THR A 1 91 ? -14.442 -2.790 23.589 1.00 81.62 91 THR A C 1
ATOM 706 O O . THR A 1 91 ? -13.781 -2.410 22.623 1.00 81.62 91 THR A O 1
ATOM 709 N N . ASN A 1 92 ? -14.017 -2.593 24.844 1.00 85.62 92 ASN A N 1
ATOM 710 C CA . ASN A 1 92 ? -12.812 -1.822 25.165 1.00 85.62 92 ASN A CA 1
ATOM 711 C C . ASN A 1 92 ? -11.548 -2.391 24.493 1.00 85.62 92 ASN A C 1
ATOM 713 O O . ASN A 1 92 ? -10.754 -1.645 23.928 1.00 85.62 92 ASN A O 1
ATOM 717 N N . ARG A 1 93 ? -11.395 -3.722 24.470 1.00 87.62 93 ARG A N 1
ATOM 718 C CA . ARG A 1 93 ? -10.269 -4.374 23.775 1.00 87.62 93 ARG A CA 1
ATOM 719 C C . ARG A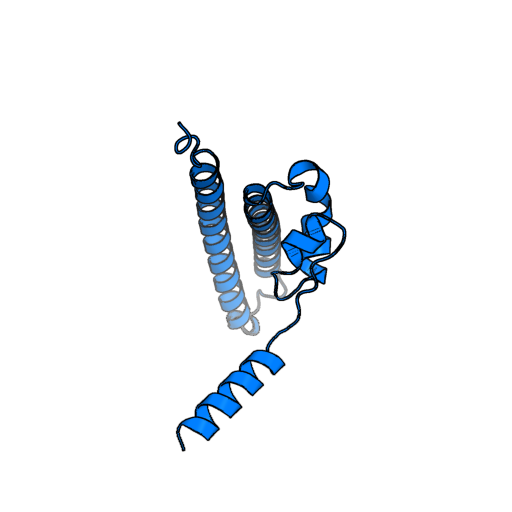 1 93 ? -10.274 -4.090 22.270 1.00 87.62 93 ARG A C 1
ATOM 721 O O . ARG A 1 93 ? -9.224 -3.803 21.707 1.00 87.62 93 ARG A O 1
ATOM 728 N N . ASN A 1 94 ? -11.450 -4.105 21.641 1.00 88.88 94 ASN A N 1
ATOM 729 C CA . ASN A 1 94 ? -11.596 -3.812 20.213 1.00 88.88 94 ASN A CA 1
ATOM 730 C C . ASN A 1 94 ? -11.278 -2.343 19.909 1.00 88.88 94 ASN A C 1
ATOM 732 O O . ASN A 1 94 ? -10.638 -2.061 18.903 1.00 88.88 94 ASN A O 1
ATOM 736 N N . ARG A 1 95 ? -11.663 -1.409 20.790 1.00 91.12 95 ARG A N 1
ATOM 737 C CA . ARG A 1 95 ? -11.291 0.010 20.656 1.00 91.12 95 ARG A CA 1
ATOM 738 C C . ARG A 1 95 ? -9.781 0.214 20.711 1.00 91.12 95 ARG A C 1
ATOM 740 O O . ARG A 1 95 ? -9.265 0.990 19.917 1.00 91.12 95 ARG A O 1
ATOM 747 N N . ILE A 1 96 ? -9.097 -0.459 21.640 1.00 92.06 96 ILE A N 1
ATOM 748 C CA . ILE A 1 96 ? -7.634 -0.384 21.763 1.00 92.06 96 ILE A CA 1
ATOM 749 C C . ILE A 1 96 ? -6.992 -0.896 20.470 1.00 92.06 96 ILE A C 1
ATOM 751 O O . ILE A 1 96 ? -6.259 -0.154 19.832 1.00 92.06 96 ILE A O 1
ATOM 755 N N . ALA A 1 97 ? -7.378 -2.088 20.006 1.00 93.00 97 ALA A N 1
ATOM 756 C CA . ALA A 1 97 ? -6.861 -2.641 18.754 1.00 93.00 97 ALA A CA 1
ATOM 757 C C . ALA A 1 97 ? -7.133 -1.732 17.538 1.00 93.00 97 ALA A C 1
ATOM 759 O O . ALA A 1 97 ? -6.258 -1.535 16.700 1.00 93.00 97 ALA A O 1
ATOM 760 N N . LEU A 1 98 ? -8.329 -1.138 17.443 1.00 94.06 98 LEU A N 1
ATOM 761 C CA . LEU A 1 98 ? -8.655 -0.180 16.381 1.00 94.06 98 LEU A CA 1
ATOM 762 C C . LEU A 1 98 ? -7.806 1.093 16.472 1.00 94.06 98 LEU A C 1
ATOM 764 O O . LEU A 1 98 ? -7.407 1.620 15.436 1.00 94.06 98 LEU A O 1
ATOM 768 N N . SER A 1 99 ? -7.524 1.580 17.682 1.00 95.19 99 SER A N 1
ATOM 769 C CA . SER A 1 99 ? -6.631 2.720 17.899 1.00 95.19 99 SER A CA 1
ATOM 770 C C . SER A 1 99 ? -5.218 2.414 17.403 1.00 95.19 99 SER A C 1
ATOM 772 O O . SER A 1 99 ? -4.666 3.213 16.647 1.00 95.19 99 SER A O 1
ATOM 774 N N . ASP A 1 100 ? -4.685 1.239 17.739 1.00 97.25 100 ASP A N 1
ATOM 775 C CA . ASP A 1 100 ? -3.362 0.792 17.289 1.00 97.25 100 ASP A CA 1
ATOM 776 C C . ASP A 1 100 ? -3.314 0.664 15.758 1.00 97.25 100 ASP A C 1
ATOM 778 O O . ASP A 1 100 ? -2.355 1.086 15.112 1.00 97.25 100 ASP A O 1
ATOM 782 N N . CYS A 1 101 ? -4.384 0.151 15.133 1.00 97.56 101 CYS A N 1
ATOM 783 C CA . CYS A 1 101 ? -4.493 0.135 13.676 1.00 97.56 101 CYS A CA 1
ATOM 784 C C . CYS A 1 101 ? -4.484 1.554 13.087 1.00 97.56 101 CYS A C 1
ATOM 786 O O . CYS A 1 101 ? -3.798 1.795 12.097 1.00 97.56 101 CYS A O 1
ATOM 788 N N . VAL A 1 102 ? -5.224 2.506 13.668 1.00 98.19 102 VAL A N 1
ATOM 789 C CA . VAL A 1 102 ? -5.228 3.901 13.192 1.00 98.19 102 VAL A CA 1
ATOM 790 C C . VAL A 1 102 ? -3.828 4.510 13.269 1.00 98.19 102 VAL A C 1
ATOM 792 O O . VAL A 1 102 ? -3.423 5.192 12.328 1.00 98.19 102 VAL A O 1
ATOM 795 N N . GLU A 1 103 ? -3.099 4.277 14.359 1.00 98.31 103 GLU A N 1
ATOM 796 C CA . GLU A 1 103 ? -1.723 4.749 14.528 1.00 98.31 103 GLU A CA 1
ATOM 797 C C . GLU A 1 103 ? -0.788 4.125 13.488 1.00 98.31 103 GLU A C 1
ATOM 799 O O . GLU A 1 103 ? -0.163 4.854 12.719 1.00 98.31 103 GLU A O 1
ATOM 804 N N . CYS A 1 104 ? -0.810 2.799 13.344 1.00 98.50 104 CYS A N 1
ATOM 805 C CA . CYS A 1 104 ? -0.000 2.082 12.361 1.00 98.50 104 CYS A CA 1
ATOM 806 C C . CYS A 1 104 ? -0.249 2.571 10.922 1.00 98.50 104 CYS A C 1
ATOM 808 O O . CYS A 1 104 ? 0.689 2.786 10.154 1.00 98.50 104 CYS A O 1
ATOM 810 N N . PHE A 1 105 ? -1.507 2.811 10.541 1.00 98.38 105 PHE A N 1
ATOM 811 C CA . PHE A 1 105 ? -1.816 3.331 9.208 1.00 98.38 105 PHE A CA 1
ATOM 812 C C . PHE A 1 105 ? -1.426 4.805 9.029 1.00 98.38 105 PHE A C 1
ATOM 814 O O . PHE A 1 105 ? -1.116 5.209 7.908 1.00 98.38 105 PHE A O 1
ATOM 821 N N . ARG A 1 106 ? -1.415 5.623 10.091 1.00 98.44 106 ARG A N 1
ATOM 822 C CA . ARG A 1 106 ? -0.879 6.996 10.028 1.00 98.44 106 ARG A CA 1
ATOM 823 C C . ARG A 1 106 ? 0.629 6.984 9.807 1.00 98.44 106 ARG A C 1
ATOM 825 O O . ARG A 1 106 ? 1.094 7.652 8.889 1.00 98.44 106 ARG A O 1
ATOM 832 N N . GLU A 1 107 ? 1.354 6.160 10.556 1.00 98.56 107 GLU A N 1
ATOM 833 C CA . GLU A 1 107 ? 2.794 5.964 10.361 1.00 98.56 107 GLU A CA 1
ATOM 834 C C . GLU A 1 107 ? 3.104 5.450 8.950 1.00 98.56 107 GLU A C 1
ATOM 836 O O . GLU A 1 107 ? 3.989 5.970 8.271 1.00 98.56 107 GLU A O 1
ATOM 841 N N . ALA A 1 108 ? 2.324 4.482 8.456 1.00 98.44 108 ALA A N 1
ATOM 842 C CA . ALA A 1 108 ? 2.466 3.981 7.094 1.00 98.44 108 ALA A CA 1
ATOM 843 C C . ALA A 1 108 ? 2.247 5.086 6.050 1.00 98.44 108 ALA A C 1
ATOM 845 O O . ALA A 1 108 ? 2.983 5.160 5.070 1.00 98.44 108 ALA A O 1
ATOM 846 N N . VAL A 1 109 ? 1.258 5.966 6.245 1.00 98.69 109 VAL A N 1
ATOM 847 C CA . VAL A 1 109 ? 1.028 7.117 5.360 1.00 98.69 109 VAL A CA 1
ATOM 848 C C . VAL A 1 109 ? 2.242 8.047 5.343 1.00 98.69 109 VAL A C 1
ATOM 850 O O . VAL A 1 109 ? 2.641 8.487 4.263 1.00 98.69 109 VAL A O 1
ATOM 853 N N . ASP A 1 110 ? 2.847 8.335 6.491 1.00 98.44 110 ASP A N 1
ATOM 854 C CA . ASP A 1 110 ? 4.031 9.196 6.570 1.00 98.44 110 ASP A CA 1
ATOM 855 C C . ASP A 1 110 ? 5.242 8.560 5.868 1.00 98.44 110 ASP A C 1
ATOM 857 O O . ASP A 1 110 ? 5.892 9.204 5.036 1.00 98.44 110 ASP A O 1
ATOM 861 N N . GLU A 1 111 ? 5.486 7.268 6.093 1.00 98.50 111 GLU A N 1
ATOM 862 C CA . GLU A 1 111 ? 6.588 6.547 5.447 1.00 98.50 111 GLU A CA 1
ATOM 863 C C . GLU A 1 111 ? 6.374 6.386 3.931 1.00 98.50 111 GLU A C 1
ATOM 865 O O . GLU A 1 111 ? 7.322 6.456 3.144 1.00 98.50 111 GLU A O 1
ATOM 870 N N . LEU A 1 112 ? 5.124 6.259 3.477 1.00 98.50 112 LEU A N 1
ATOM 871 C CA . LEU A 1 112 ? 4.786 6.244 2.052 1.00 98.50 112 LEU A CA 1
ATOM 872 C C . LEU A 1 112 ? 5.043 7.604 1.388 1.00 98.50 112 LEU A C 1
ATOM 874 O O . LEU A 1 112 ? 5.546 7.634 0.263 1.00 98.50 112 LEU A O 1
ATOM 878 N N . HIS A 1 113 ? 4.766 8.730 2.061 1.00 98.19 113 HIS A N 1
ATOM 879 C CA . HIS A 1 113 ? 5.144 10.050 1.535 1.00 98.19 113 HIS A CA 1
ATOM 880 C C . HIS A 1 113 ? 6.664 10.179 1.406 1.00 98.19 113 HIS A C 1
ATOM 882 O O . HIS A 1 113 ? 7.154 10.656 0.379 1.00 98.19 113 HIS A O 1
ATOM 888 N N . ARG A 1 114 ? 7.417 9.715 2.410 1.00 97.88 114 ARG A N 1
ATOM 889 C CA . ARG A 1 114 ? 8.884 9.703 2.368 1.00 97.88 114 ARG A CA 1
ATOM 890 C C . ARG A 1 114 ? 9.405 8.832 1.227 1.00 97.88 114 ARG A C 1
ATOM 892 O O . ARG A 1 114 ? 10.251 9.275 0.453 1.00 97.88 114 ARG A O 1
ATOM 899 N N . SER A 1 115 ? 8.861 7.628 1.084 1.00 96.88 115 SER A N 1
ATOM 900 C CA . SER A 1 115 ? 9.206 6.694 0.010 1.00 96.88 115 SER A CA 1
ATOM 901 C C . SER A 1 115 ? 8.938 7.296 -1.370 1.00 96.88 115 SER A C 1
ATOM 903 O O . SER A 1 115 ? 9.777 7.199 -2.265 1.00 96.88 115 SER A O 1
ATOM 905 N N . LEU A 1 116 ? 7.802 7.979 -1.543 1.00 96.25 116 LEU A N 1
ATOM 906 C CA . LEU A 1 116 ? 7.476 8.657 -2.794 1.00 96.25 116 LEU A CA 1
ATOM 907 C C . LEU A 1 116 ? 8.461 9.793 -3.094 1.00 96.25 116 LEU A C 1
ATOM 909 O O . LEU A 1 116 ? 8.950 9.884 -4.218 1.00 96.25 116 LEU A O 1
ATOM 913 N N . ALA A 1 117 ? 8.795 10.613 -2.093 1.00 95.50 117 ALA A N 1
ATOM 914 C CA . ALA A 1 117 ? 9.773 11.689 -2.241 1.00 95.50 117 ALA A CA 1
ATOM 915 C C . ALA A 1 117 ? 11.153 11.152 -2.661 1.00 95.50 117 ALA A C 1
ATOM 917 O O . ALA A 1 117 ? 11.772 11.701 -3.572 1.00 95.50 117 ALA A O 1
ATOM 918 N N . LEU A 1 118 ? 11.596 10.037 -2.069 1.00 94.94 118 LEU A N 1
ATOM 919 C CA . LEU A 1 118 ? 12.843 9.366 -2.446 1.00 94.94 118 LEU A CA 1
ATOM 920 C C . LEU A 1 118 ? 12.800 8.825 -3.882 1.00 94.94 118 LEU A C 1
ATOM 922 O O . LEU A 1 118 ? 13.745 9.016 -4.644 1.00 94.94 118 LEU A O 1
ATOM 926 N N . LEU A 1 119 ? 11.703 8.187 -4.298 1.00 94.00 119 LEU A N 1
ATOM 927 C CA . LEU A 1 119 ? 11.549 7.704 -5.677 1.00 94.00 119 LEU A CA 1
ATOM 928 C C . LEU A 1 119 ? 11.509 8.849 -6.699 1.00 94.00 119 LEU A C 1
ATOM 930 O O . LEU A 1 119 ? 11.919 8.674 -7.852 1.00 94.00 119 LEU A O 1
ATOM 934 N N . MET A 1 120 ? 11.014 10.021 -6.303 1.00 89.75 120 MET A N 1
ATOM 935 C CA . MET A 1 120 ? 11.084 11.229 -7.120 1.00 89.75 120 MET A CA 1
ATOM 936 C C . MET A 1 120 ? 12.531 11.721 -7.228 1.00 89.75 120 MET A C 1
ATOM 938 O O . MET A 1 120 ? 13.028 11.862 -8.340 1.00 89.75 120 MET A O 1
ATOM 942 N N . SER A 1 121 ? 13.255 11.845 -6.113 1.00 88.12 121 SER A N 1
ATOM 943 C CA . SER A 1 121 ? 14.629 12.364 -6.123 1.00 88.12 121 SER A CA 1
ATOM 944 C C . SER A 1 121 ? 15.651 11.434 -6.783 1.00 88.12 121 SER A C 1
ATOM 946 O O . SER A 1 121 ? 16.535 11.903 -7.489 1.00 88.12 121 SER A O 1
ATOM 948 N N . LEU A 1 122 ? 15.558 10.117 -6.563 1.00 80.50 122 LEU A N 1
ATOM 949 C CA . LEU A 1 122 ? 16.553 9.152 -7.055 1.00 80.50 122 LEU A CA 1
ATOM 950 C C . LEU A 1 122 ? 16.488 8.942 -8.568 1.00 80.50 122 LEU A C 1
ATOM 952 O O . LEU A 1 122 ? 17.480 8.567 -9.185 1.00 80.50 122 LEU A O 1
ATOM 956 N N . LEU A 1 123 ? 15.314 9.147 -9.162 1.00 68.69 123 LEU A N 1
ATOM 957 C CA . LEU A 1 123 ? 15.062 8.791 -10.560 1.00 68.69 123 LEU A CA 1
ATOM 958 C C . LEU A 1 123 ? 14.915 10.024 -11.465 1.00 68.69 123 LEU A C 1
ATOM 960 O O . LEU A 1 123 ? 14.843 9.862 -12.679 1.00 68.69 123 LEU A O 1
ATOM 964 N N . ASP A 1 124 ? 14.933 11.232 -10.888 1.00 63.38 124 ASP A N 1
ATOM 965 C CA . ASP A 1 124 ? 15.117 12.495 -11.619 1.00 63.38 124 ASP A CA 1
ATOM 966 C C . ASP A 1 124 ? 16.620 12.850 -11.787 1.00 63.38 124 ASP A C 1
ATOM 968 O O . ASP A 1 124 ? 16.948 13.813 -12.473 1.00 63.38 124 ASP A O 1
ATOM 972 N N . GLY A 1 125 ? 17.537 12.052 -11.208 1.00 59.56 125 GLY A N 1
ATOM 973 C CA . GLY A 1 125 ? 19.000 12.224 -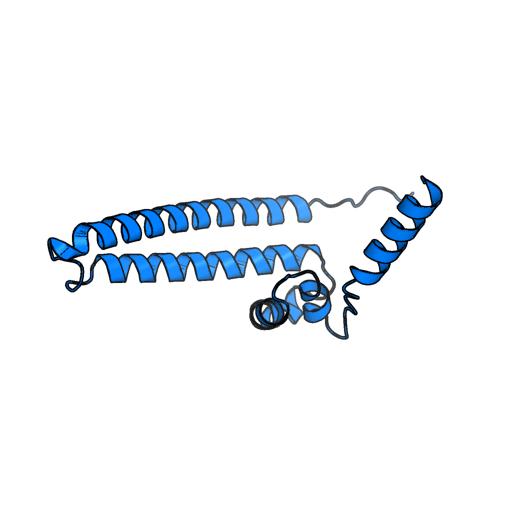11.276 1.00 59.56 125 GLY A CA 1
ATOM 974 C C . GLY A 1 125 ? 19.794 10.984 -11.733 1.00 59.56 125 GLY A C 1
ATOM 975 O O . GLY A 1 125 ? 20.887 10.749 -11.222 1.00 59.56 125 GLY A O 1
ATOM 976 N N . GLY A 1 126 ? 19.255 10.162 -12.645 1.00 44.38 126 GLY A N 1
ATOM 977 C CA . GLY A 1 126 ? 19.960 9.007 -13.244 1.00 44.38 126 GLY A CA 1
ATOM 978 C C . GLY A 1 126 ? 20.904 9.389 -14.407 1.00 44.38 126 GLY A C 1
ATOM 979 O O . GLY A 1 126 ? 20.707 10.438 -15.009 1.00 44.38 126 GLY A O 1
ATOM 980 N N . PRO A 1 127 ? 21.932 8.576 -14.729 1.00 44.66 127 PRO A N 1
ATOM 981 C CA . PRO A 1 127 ? 23.190 9.031 -15.323 1.00 44.66 127 PRO A CA 1
ATOM 982 C C . PRO A 1 127 ? 23.126 9.249 -16.840 1.00 44.66 127 PRO A C 1
ATOM 984 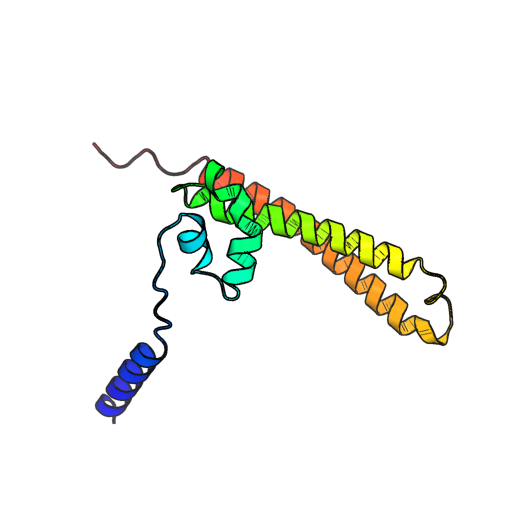O O . PRO A 1 127 ? 23.256 8.307 -17.618 1.00 44.66 127 PRO A O 1
ATOM 987 N N . ASP A 1 128 ? 23.104 10.510 -17.254 1.00 48.50 128 ASP A N 1
ATOM 988 C CA . ASP A 1 128 ? 23.750 10.938 -18.494 1.00 48.50 128 ASP A CA 1
ATOM 989 C C . ASP A 1 128 ? 25.225 11.242 -18.187 1.00 48.50 128 ASP A C 1
ATOM 991 O O . ASP A 1 128 ? 25.552 12.398 -17.955 1.00 48.50 128 ASP A O 1
ATOM 995 N N . GLN A 1 129 ? 26.097 10.225 -18.098 1.00 48.09 129 GLN A N 1
ATOM 996 C CA . GLN A 1 129 ? 27.559 10.300 -18.3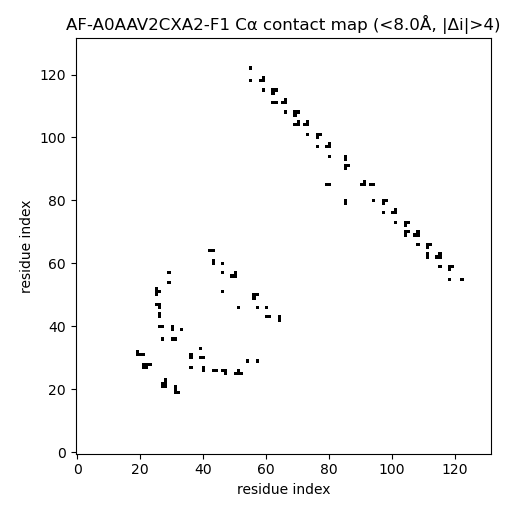39 1.00 48.09 129 GLN A CA 1
ATOM 997 C C . GLN A 1 129 ? 28.216 8.916 -18.115 1.00 48.09 129 GLN A C 1
ATOM 999 O O . GLN A 1 129 ? 28.752 8.658 -17.045 1.00 48.09 129 GLN A O 1
ATOM 1004 N N . VAL A 1 130 ? 28.194 8.037 -19.123 1.00 47.34 130 VAL A N 1
ATOM 1005 C CA . VAL A 1 130 ? 29.389 7.331 -19.644 1.00 47.34 130 VAL A CA 1
ATOM 1006 C C . VAL A 1 130 ? 29.064 6.967 -21.094 1.00 47.34 130 VAL A C 1
ATOM 1008 O O . VAL A 1 130 ? 28.495 5.914 -21.367 1.00 47.34 130 VAL A O 1
ATOM 1011 N N . SER A 1 131 ? 29.378 7.869 -22.024 1.00 36.06 131 SER A N 1
ATOM 1012 C CA . SER A 1 131 ? 29.647 7.568 -23.436 1.00 36.06 131 SER A CA 1
ATOM 1013 C C . SER A 1 131 ? 30.323 8.781 -24.083 1.00 36.06 131 SER A C 1
ATOM 1015 O O . SER A 1 131 ? 29.671 9.802 -24.289 1.00 36.06 131 SER A O 1
ATOM 1017 N N . ASN A 1 132 ? 31.593 8.569 -24.448 1.00 38.84 132 ASN A N 1
ATOM 1018 C CA . ASN A 1 132 ? 32.554 9.410 -25.180 1.00 38.84 132 ASN A CA 1
ATOM 1019 C C . ASN A 1 132 ? 33.379 10.433 -24.385 1.00 38.84 132 ASN A C 1
ATOM 1021 O O . ASN A 1 132 ? 32.897 11.556 -24.136 1.00 38.84 132 ASN A O 1
#

Solvent-accessible surface area (backbone atoms only — not comparable to full-atom values): 7593 Å² total; per-residue (Å²): 109,70,68,58,52,52,53,52,51,55,51,50,54,61,72,65,52,76,76,71,77,61,48,102,45,57,37,44,47,68,19,51,81,43,98,55,35,73,58,42,37,68,73,43,50,86,42,38,84,79,32,45,94,41,74,69,41,51,61,48,51,52,45,54,51,52,40,50,52,34,50,54,48,32,53,51,42,53,51,56,69,68,34,74,90,50,68,48,82,90,29,47,67,57,46,51,55,45,48,52,50,35,51,54,33,50,53,49,39,54,52,37,53,52,51,42,51,48,52,50,59,62,64,77,65,63,88,92,78,90,82,136

Mean predicted aligned error: 10.83 Å

Organism: NCBI:txid586398

Secondary structure (DSSP, 8-state):
-HHHHHHHHHHHHHHT-------SSHHHHHHHTSTTHHHHHHHHGGGHHHHTT-TTHHHHHHHHHHHHHHHHHHHHHHHHHH-GGG-SGGGHHHHHHHHHHHHHHHHHHHHHHHHHHHHHHHHSS-------